Protein AF-A0A932S6J0-F1 (afdb_monomer)

pLDDT: mean 86.48, std 12.58, range [46.97, 97.88]

Solvent-accessible surface area (backbone atoms only — not comparable to full-atom values): 6216 Å² total; per-residue (Å²): 121,72,44,88,91,52,32,43,59,43,76,49,97,47,98,88,39,70,47,78,50,63,70,69,95,68,87,76,88,66,56,91,80,44,60,52,80,43,83,45,94,41,65,68,57,49,52,51,54,49,51,51,50,55,62,51,28,78,82,36,77,79,42,46,72,48,70,81,40,77,79,44,82,55,85,54,36,34,34,36,35,29,35,39,24,58,98,51,89,42,27,40,31,40,32,25,78,44,76,41,83,76,128

Structure (mmCIF, N/CA/C/O backbone):
data_AF-A0A932S6J0-F1
#
_entry.id   AF-A0A932S6J0-F1
#
loop_
_atom_site.group_PDB
_atom_site.id
_atom_site.type_symbol
_atom_site.label_atom_id
_atom_site.label_alt_id
_atom_site.label_comp_id
_atom_site.label_asym_id
_atom_site.label_entity_id
_atom_site.label_seq_id
_atom_site.pdbx_PDB_ins_code
_atom_site.Cartn_x
_atom_site.Cartn_y
_atom_site.Cartn_z
_atom_site.occupancy
_atom_site.B_iso_or_equiv
_atom_site.auth_seq_id
_atom_site.auth_comp_id
_atom_site.auth_asym_id
_atom_site.auth_atom_id
_atom_site.pdbx_PDB_model_num
ATOM 1 N N . MET A 1 1 ? -0.576 7.340 -20.185 1.00 46.97 1 MET A N 1
ATOM 2 C CA . MET A 1 1 ? 0.207 7.348 -21.436 1.00 46.97 1 MET A CA 1
ATOM 3 C C . MET A 1 1 ? 1.677 7.323 -21.042 1.00 46.97 1 MET A C 1
ATOM 5 O O . MET A 1 1 ? 2.126 8.247 -20.370 1.00 46.97 1 MET A O 1
ATOM 9 N N . THR A 1 2 ? 2.361 6.220 -21.324 1.00 54.72 2 THR A N 1
ATOM 10 C CA . THR A 1 2 ? 3.766 5.959 -20.971 1.00 54.72 2 THR A CA 1
ATOM 11 C C . THR A 1 2 ? 4.673 6.434 -22.101 1.00 54.72 2 THR A C 1
ATOM 13 O O . THR A 1 2 ? 4.340 6.217 -23.261 1.00 54.72 2 THR A O 1
ATOM 16 N N . ASN A 1 3 ? 5.791 7.085 -21.778 1.00 63.72 3 ASN A N 1
ATOM 17 C CA . ASN A 1 3 ? 6.858 7.356 -22.740 1.00 63.72 3 ASN A CA 1
ATOM 18 C C . ASN A 1 3 ? 8.062 6.497 -22.356 1.00 63.72 3 ASN A C 1
ATOM 20 O O . ASN A 1 3 ? 8.590 6.656 -21.248 1.00 63.72 3 ASN A O 1
ATOM 24 N N . ASP A 1 4 ? 8.427 5.571 -23.239 1.00 57.12 4 ASP A N 1
ATOM 25 C CA . ASP A 1 4 ? 9.474 4.584 -22.997 1.00 57.12 4 ASP A CA 1
ATOM 26 C C . ASP A 1 4 ? 10.795 5.275 -22.631 1.00 57.12 4 ASP A C 1
ATOM 28 O O . ASP A 1 4 ? 11.203 6.259 -23.252 1.00 57.12 4 ASP A O 1
ATOM 32 N N . GLY A 1 5 ? 11.398 4.833 -21.530 1.00 58.88 5 GLY A N 1
ATOM 33 C CA . GLY A 1 5 ? 12.622 5.418 -20.985 1.00 58.88 5 GLY A CA 1
ATOM 34 C C . GLY A 1 5 ? 12.545 6.879 -20.517 1.00 58.88 5 GLY A C 1
ATOM 35 O O . GLY A 1 5 ? 13.599 7.436 -20.219 1.00 58.88 5 GLY A O 1
ATOM 36 N N . LYS A 1 6 ? 11.363 7.521 -20.438 1.00 68.50 6 LYS A N 1
ATOM 37 C CA . LYS A 1 6 ? 11.233 8.946 -20.043 1.00 68.50 6 LYS A CA 1
ATOM 38 C C . LYS A 1 6 ? 10.204 9.224 -18.953 1.00 68.50 6 LYS A C 1
ATOM 40 O O . LYS A 1 6 ? 10.441 10.075 -18.099 1.00 68.50 6 LYS A O 1
ATOM 45 N N . ARG A 1 7 ? 9.032 8.582 -18.996 1.00 75.75 7 ARG A N 1
ATOM 46 C CA . ARG A 1 7 ? 7.954 8.865 -18.035 1.00 75.75 7 ARG A CA 1
ATOM 47 C C . ARG A 1 7 ? 6.935 7.739 -17.968 1.00 75.75 7 ARG A C 1
ATOM 49 O O . ARG A 1 7 ? 6.203 7.499 -18.930 1.00 75.75 7 ARG A O 1
ATOM 56 N N . LEU A 1 8 ? 6.808 7.145 -16.791 1.00 81.75 8 LEU A N 1
ATOM 57 C CA . LEU A 1 8 ? 5.715 6.255 -16.427 1.00 81.75 8 LEU A CA 1
ATOM 58 C C . LEU A 1 8 ? 4.713 7.033 -15.567 1.00 81.75 8 LEU A C 1
ATOM 60 O O . LEU A 1 8 ? 5.076 7.624 -14.554 1.00 81.75 8 LEU A O 1
ATOM 64 N N . VAL A 1 9 ? 3.452 7.067 -16.007 1.00 84.06 9 VAL A N 1
ATOM 65 C CA . VAL A 1 9 ? 2.348 7.698 -15.270 1.00 84.06 9 VAL A CA 1
ATOM 66 C C . VAL A 1 9 ? 1.436 6.596 -14.760 1.00 84.06 9 VAL A C 1
ATOM 68 O O . VAL A 1 9 ? 0.729 5.965 -15.549 1.00 84.06 9 VAL A O 1
ATOM 71 N N . LEU A 1 10 ? 1.458 6.372 -13.451 1.00 84.25 10 LEU A N 1
ATOM 72 C CA . LEU A 1 10 ? 0.612 5.394 -12.781 1.00 84.25 10 LEU A CA 1
ATOM 73 C C . LEU A 1 10 ? -0.587 6.114 -12.188 1.00 84.25 10 LEU A C 1
ATOM 75 O O . LEU A 1 10 ? -0.437 7.016 -11.367 1.00 84.25 10 LEU A O 1
ATOM 79 N N . ARG A 1 11 ? -1.789 5.714 -12.598 1.00 86.00 11 ARG A N 1
ATOM 80 C CA . ARG A 1 11 ? -3.006 6.146 -11.917 1.00 86.00 11 ARG A CA 1
ATOM 81 C C . ARG A 1 11 ? -3.151 5.334 -10.635 1.00 86.00 11 ARG A C 1
ATOM 83 O O . ARG A 1 11 ? -3.047 4.111 -10.668 1.00 86.00 11 ARG A O 1
ATOM 90 N N . LEU A 1 12 ? -3.395 6.027 -9.532 1.00 85.19 12 LEU A N 1
ATOM 91 C CA . LEU A 1 12 ? -3.597 5.412 -8.228 1.00 85.19 12 LEU A CA 1
ATOM 92 C C . LEU A 1 12 ? -5.091 5.128 -8.003 1.00 85.19 12 LEU A C 1
ATOM 94 O O . LEU A 1 12 ? -5.896 5.116 -8.941 1.00 85.19 12 LEU A O 1
ATOM 98 N N . TYR A 1 13 ? -5.467 4.877 -6.750 1.00 83.00 13 TYR A N 1
ATOM 99 C CA . TYR A 1 13 ? -6.820 4.481 -6.368 1.00 83.00 13 TYR A CA 1
ATOM 100 C C . TYR A 1 13 ? -7.900 5.465 -6.863 1.00 83.00 13 TYR A C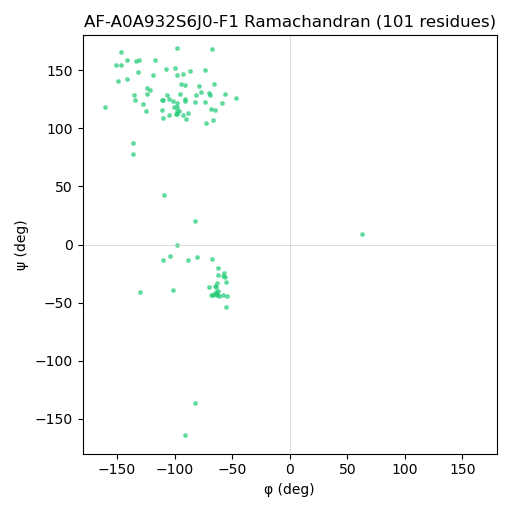 1
ATOM 102 O O . TYR A 1 13 ? -8.910 5.046 -7.438 1.00 83.00 13 TYR A O 1
ATOM 110 N N . ARG A 1 14 ? -7.676 6.781 -6.731 1.00 83.31 14 ARG A N 1
ATOM 111 C CA . ARG A 1 14 ? -8.641 7.814 -7.152 1.00 83.31 14 ARG A CA 1
ATOM 11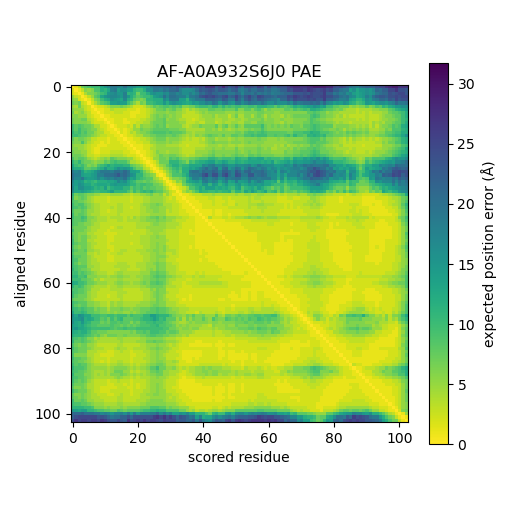2 C C . ARG A 1 14 ? -8.305 8.438 -8.503 1.00 83.31 14 ARG A C 1
ATOM 114 O O . ARG A 1 14 ? -7.149 8.555 -8.890 1.00 83.31 14 ARG A O 1
ATOM 121 N N . ARG A 1 15 ? -9.339 8.912 -9.215 1.00 79.94 15 ARG A N 1
ATOM 122 C CA . ARG A 1 15 ? -9.216 9.535 -10.553 1.00 79.94 15 ARG A CA 1
ATOM 123 C C . ARG A 1 15 ? -8.276 10.747 -10.599 1.00 79.94 15 ARG A C 1
ATOM 125 O O . ARG A 1 15 ? -7.766 11.030 -11.671 1.00 79.94 15 ARG A O 1
ATOM 132 N N . GLY A 1 16 ? -8.061 11.441 -9.481 1.00 82.50 16 GLY A N 1
ATOM 133 C CA . GLY A 1 16 ? -7.158 12.595 -9.386 1.00 82.50 16 GLY A CA 1
ATOM 134 C C . GLY A 1 16 ? -5.764 12.280 -8.838 1.00 82.50 16 GLY A C 1
ATOM 135 O O . GLY A 1 16 ? -4.955 13.189 -8.706 1.00 82.50 16 GLY A O 1
ATOM 136 N N . GLN A 1 17 ? -5.482 11.022 -8.489 1.00 85.38 17 GLN A N 1
ATOM 137 C CA . GLN A 1 17 ? -4.220 10.626 -7.870 1.00 85.38 17 GLN A CA 1
ATOM 138 C C . GLN A 1 17 ? -3.334 9.908 -8.888 1.00 85.38 17 GLN A C 1
ATOM 140 O O . GLN A 1 17 ? -3.740 8.912 -9.496 1.00 85.38 17 GLN A O 1
ATOM 145 N N . PHE A 1 18 ? -2.111 10.405 -9.054 1.00 86.69 18 PHE A N 1
ATOM 146 C CA . PHE A 1 18 ? -1.154 9.881 -10.019 1.00 86.69 18 PHE A CA 1
ATOM 147 C C . PHE A 1 18 ? 0.256 9.892 -9.437 1.00 86.69 18 PHE A C 1
ATOM 149 O O . PHE A 1 18 ? 0.636 10.847 -8.764 1.00 86.69 18 PHE A O 1
ATOM 156 N N . LEU A 1 19 ? 1.038 8.864 -9.758 1.00 85.62 19 LEU A N 1
ATOM 157 C CA . LEU A 1 19 ? 2.478 8.837 -9.535 1.00 85.62 19 LEU A CA 1
ATOM 158 C C . LEU A 1 19 ? 3.196 8.992 -10.876 1.00 85.62 19 LEU A C 1
ATOM 160 O O . LEU A 1 19 ? 2.925 8.255 -11.829 1.00 85.62 19 LEU A O 1
ATOM 164 N N . TYR A 1 20 ? 4.130 9.936 -10.929 1.00 85.00 20 TYR A N 1
ATOM 165 C CA . TYR A 1 20 ? 5.045 10.105 -12.048 1.00 85.00 20 TYR A CA 1
ATOM 166 C C . TYR A 1 20 ? 6.391 9.493 -11.686 1.00 85.00 20 TYR A C 1
ATOM 168 O O . TYR A 1 20 ? 7.054 9.953 -10.763 1.00 85.00 20 TYR A O 1
ATOM 176 N N . LEU A 1 21 ? 6.805 8.480 -12.441 1.00 79.44 21 LEU A N 1
ATOM 177 C CA . LEU A 1 21 ? 8.155 7.938 -12.381 1.00 79.44 21 LEU A CA 1
ATOM 178 C C . LEU A 1 21 ? 8.906 8.425 -13.615 1.00 79.44 21 LEU A C 1
ATOM 180 O O . LEU A 1 21 ? 8.565 8.079 -14.749 1.00 79.44 21 LEU A O 1
ATOM 184 N N . ILE A 1 22 ? 9.885 9.290 -13.380 1.00 80.19 22 ILE A N 1
ATOM 185 C CA . ILE A 1 22 ? 10.718 9.903 -14.412 1.00 80.19 22 ILE A CA 1
ATOM 186 C C . ILE A 1 22 ? 12.112 9.314 -14.253 1.00 80.19 22 ILE A C 1
ATOM 188 O O . ILE A 1 22 ? 12.687 9.355 -13.167 1.00 80.19 22 ILE A O 1
ATOM 192 N N . SER A 1 23 ? 12.637 8.737 -15.327 1.00 73.00 23 SER A N 1
ATOM 193 C CA . SER A 1 23 ? 14.007 8.237 -15.352 1.00 73.00 23 SER A CA 1
ATOM 194 C C . SER A 1 23 ? 14.985 9.409 -15.230 1.00 73.00 23 SER A C 1
ATOM 196 O O . SER A 1 23 ? 14.804 10.468 -15.832 1.00 73.00 23 SER A O 1
ATOM 198 N N . GLY A 1 24 ? 16.035 9.224 -14.435 1.00 71.69 24 GLY A N 1
ATOM 199 C CA . GLY A 1 24 ? 17.109 10.196 -14.259 1.00 71.69 24 GLY A CA 1
ATOM 200 C C . GLY A 1 24 ? 18.472 9.532 -14.416 1.00 71.69 24 GLY A C 1
ATOM 201 O O . GLY A 1 24 ? 18.603 8.322 -14.273 1.00 71.69 24 GLY A O 1
ATOM 202 N N . SER A 1 25 ? 19.498 10.331 -14.705 1.00 68.00 25 SER A N 1
ATOM 203 C CA . SER A 1 25 ? 20.889 9.867 -14.829 1.00 68.00 25 SER A CA 1
ATOM 204 C C . SER A 1 25 ? 21.602 9.687 -13.484 1.00 68.00 25 SER A C 1
ATOM 206 O O . SER A 1 25 ? 22.697 9.132 -13.437 1.00 68.00 25 SER A O 1
ATOM 208 N N . LYS A 1 26 ? 21.006 10.161 -12.383 1.00 67.19 26 LYS A N 1
ATOM 209 C CA . LYS A 1 26 ? 21.528 9.970 -11.028 1.00 67.19 26 LYS A CA 1
ATOM 210 C C . LYS A 1 26 ? 20.937 8.696 -10.434 1.00 67.19 26 LYS A C 1
ATOM 212 O O . LYS A 1 26 ? 19.720 8.580 -10.329 1.00 67.19 26 LYS A O 1
ATOM 217 N N . VAL A 1 27 ? 21.802 7.775 -10.013 1.00 54.50 27 VAL A N 1
ATOM 218 C CA . VAL A 1 27 ? 21.404 6.609 -9.215 1.00 54.50 27 VAL A CA 1
ATOM 219 C C . VAL A 1 27 ? 20.928 7.117 -7.855 1.00 54.50 27 VAL A C 1
ATOM 221 O O . VAL A 1 27 ? 21.730 7.588 -7.051 1.00 54.50 27 VAL A O 1
ATOM 224 N N . SER A 1 28 ? 19.622 7.073 -7.605 1.00 59.69 28 SER A N 1
ATOM 225 C CA . SER A 1 28 ? 19.067 7.245 -6.264 1.00 59.69 28 SER A CA 1
ATOM 226 C C . SER A 1 28 ? 19.006 5.875 -5.598 1.00 59.69 28 SER A C 1
ATOM 228 O O . SER A 1 28 ? 18.246 5.012 -6.039 1.00 59.69 28 SER A O 1
ATOM 230 N N . TRP A 1 29 ? 19.807 5.666 -4.557 1.00 58.25 29 TRP A N 1
ATOM 231 C CA . TRP A 1 29 ? 19.670 4.500 -3.691 1.00 58.25 29 TRP A CA 1
ATOM 232 C C . TRP A 1 29 ? 18.423 4.700 -2.834 1.00 58.25 29 TRP A C 1
ATOM 234 O O . TRP A 1 29 ? 18.424 5.536 -1.936 1.00 58.25 29 TRP A O 1
ATOM 244 N N . LEU A 1 30 ? 17.350 3.987 -3.165 1.00 67.88 30 LEU A N 1
ATOM 245 C CA . LEU A 1 30 ? 16.169 3.894 -2.316 1.00 67.88 30 LEU A CA 1
ATOM 246 C C . LEU A 1 30 ? 16.352 2.682 -1.410 1.00 67.88 30 LEU A C 1
ATOM 248 O O . LEU A 1 30 ? 16.623 1.579 -1.892 1.00 67.88 30 LEU A O 1
ATOM 252 N N . ASN A 1 31 ? 16.247 2.893 -0.106 1.00 71.12 31 ASN A N 1
ATOM 253 C CA . ASN A 1 31 ? 16.314 1.818 0.872 1.00 71.12 31 ASN A CA 1
ATOM 254 C C . ASN A 1 31 ? 14.916 1.235 1.060 1.00 71.12 31 ASN A C 1
ATOM 256 O O . ASN A 1 31 ? 13.921 1.939 0.958 1.00 71.12 31 ASN A O 1
ATOM 260 N N . THR A 1 32 ? 14.792 -0.051 1.375 1.00 65.88 32 THR A N 1
ATOM 261 C CA . THR A 1 32 ? 13.521 -0.546 1.924 1.00 65.88 32 THR A CA 1
ATOM 262 C C . THR A 1 32 ? 13.366 0.010 3.349 1.00 65.88 32 THR A C 1
ATOM 264 O O . THR A 1 32 ? 14.316 -0.133 4.120 1.00 65.88 32 THR A O 1
ATOM 267 N N . PRO A 1 33 ? 12.219 0.607 3.737 1.00 74.94 33 PRO A N 1
ATOM 268 C CA . PRO A 1 33 ? 10.928 0.622 3.047 1.00 74.94 33 PRO A CA 1
ATOM 269 C C . PRO A 1 33 ? 10.542 1.983 2.433 1.00 74.94 33 PRO A C 1
ATOM 271 O O . PRO A 1 33 ? 9.388 2.366 2.564 1.00 74.94 33 PRO A O 1
ATOM 274 N N . ASP A 1 34 ? 11.436 2.730 1.779 1.00 86.81 34 ASP A N 1
ATOM 275 C CA . ASP A 1 34 ? 11.101 4.003 1.115 1.00 86.81 34 ASP A CA 1
ATOM 276 C C . ASP A 1 34 ? 9.826 3.859 0.266 1.00 86.81 34 ASP A C 1
ATOM 278 O O . ASP A 1 34 ? 9.705 2.956 -0.575 1.00 86.81 34 ASP A O 1
ATOM 282 N N . HIS A 1 35 ? 8.850 4.734 0.519 1.00 92.12 35 HIS A N 1
ATOM 283 C CA . HIS A 1 35 ? 7.486 4.5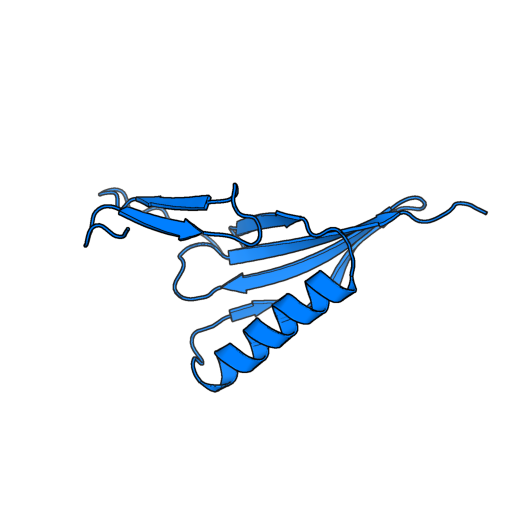88 0.020 1.00 92.12 35 HIS A CA 1
ATOM 284 C C . HIS A 1 35 ? 6.812 5.924 -0.294 1.00 92.12 35 HIS A C 1
ATOM 286 O O . HIS A 1 35 ? 7.253 6.994 0.120 1.00 92.12 35 HIS A O 1
ATOM 292 N N . PHE A 1 36 ? 5.697 5.836 -1.017 1.00 90.44 36 PHE A N 1
ATOM 293 C CA . PHE A 1 36 ? 4.664 6.868 -1.031 1.00 90.44 36 PHE A CA 1
ATOM 294 C C . PHE A 1 36 ? 3.352 6.274 -0.507 1.00 90.44 36 PHE A C 1
ATOM 296 O O . PHE A 1 36 ? 3.064 5.097 -0.741 1.00 90.44 36 PHE A O 1
ATOM 303 N N . GLY A 1 37 ? 2.563 7.093 0.187 1.00 91.75 37 GLY A N 1
ATOM 304 C CA . GLY A 1 37 ? 1.325 6.669 0.837 1.00 91.75 37 GLY A CA 1
ATOM 305 C C . GLY A 1 37 ? 0.063 6.969 0.037 1.00 91.75 37 GLY A C 1
ATOM 306 O O . GLY A 1 37 ? -0.051 7.991 -0.643 1.00 91.75 37 GLY A O 1
ATOM 307 N N . ILE A 1 38 ? -0.911 6.071 0.155 1.00 93.19 38 ILE A N 1
ATOM 308 C CA . ILE A 1 38 ? -2.293 6.249 -0.281 1.00 93.19 38 ILE A CA 1
ATOM 309 C C . ILE A 1 38 ? -3.191 5.987 0.922 1.00 93.19 38 ILE A C 1
ATOM 311 O O . ILE A 1 38 ? -3.291 4.861 1.406 1.00 93.19 38 ILE A O 1
ATOM 315 N N . GLU A 1 39 ? -3.892 7.022 1.363 1.00 93.56 39 GLU A N 1
ATOM 316 C CA . GLU A 1 39 ? -4.943 6.872 2.360 1.00 93.56 39 GLU A CA 1
ATOM 317 C C . GLU A 1 39 ? -6.237 6.343 1.722 1.00 93.56 39 GLU A C 1
ATOM 319 O O . GLU A 1 39 ? -6.660 6.787 0.644 1.00 93.56 39 GLU A O 1
ATOM 324 N N . VAL A 1 40 ? -6.871 5.392 2.404 1.00 94.00 40 VAL A N 1
ATOM 325 C CA . VAL A 1 40 ? -8.206 4.874 2.097 1.00 94.00 40 VAL A CA 1
ATOM 326 C C . VAL A 1 40 ? -9.160 5.166 3.255 1.00 94.00 40 VAL A C 1
ATOM 328 O O . VAL A 1 40 ? -8.740 5.390 4.383 1.00 94.00 40 VAL A O 1
ATOM 331 N N . TYR A 1 41 ? -10.461 5.166 2.967 1.00 92.75 41 TYR A N 1
ATOM 332 C CA . TYR A 1 41 ? -11.495 5.663 3.886 1.00 92.75 41 TYR A CA 1
ATOM 333 C C . TYR A 1 41 ? -12.021 4.610 4.856 1.00 92.75 41 TYR A C 1
ATOM 335 O O . TYR A 1 41 ? -12.718 4.949 5.806 1.00 92.75 41 TYR A O 1
ATOM 343 N N . ASP A 1 42 ? -11.724 3.339 4.601 1.00 94.50 42 ASP A N 1
ATOM 344 C CA . ASP A 1 42 ? -12.193 2.237 5.421 1.00 94.50 42 ASP A CA 1
ATOM 345 C C . ASP A 1 42 ? -11.209 1.061 5.393 1.00 94.50 42 ASP A C 1
ATOM 347 O O . ASP A 1 42 ? -10.441 0.854 4.442 1.00 94.50 42 ASP A O 1
ATOM 351 N N . LYS A 1 43 ? -11.257 0.266 6.465 1.00 95.00 43 LYS A N 1
ATOM 352 C CA . LYS A 1 43 ? -10.410 -0.915 6.643 1.00 95.00 43 LYS A CA 1
ATOM 353 C C . LYS A 1 43 ? -10.670 -1.991 5.586 1.00 95.00 43 LYS A C 1
ATOM 355 O O . LYS A 1 43 ? -9.735 -2.662 5.155 1.00 95.00 43 LYS A O 1
ATOM 360 N N . ALA 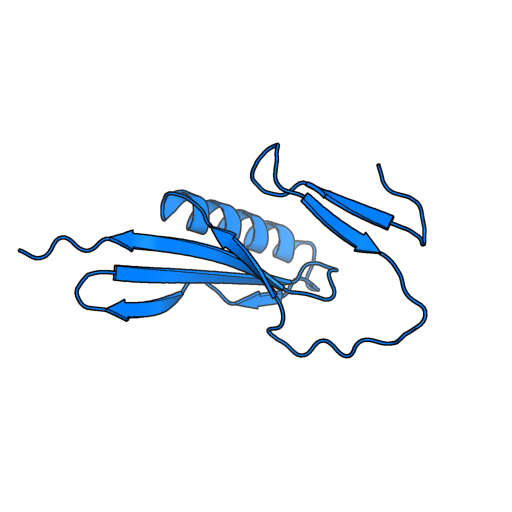A 1 44 ? -11.913 -2.127 5.125 1.00 96.38 44 ALA A N 1
ATOM 361 C CA . ALA A 1 44 ? -12.284 -3.114 4.114 1.00 96.38 44 ALA A CA 1
ATOM 362 C C . ALA A 1 44 ? -11.609 -2.836 2.759 1.00 96.38 44 ALA A C 1
ATOM 364 O O . ALA A 1 44 ? -11.202 -3.765 2.060 1.00 96.38 44 ALA A O 1
ATOM 365 N N . THR A 1 45 ? -11.439 -1.566 2.397 1.00 95.62 45 THR A N 1
ATOM 366 C CA . THR A 1 45 ? -10.741 -1.123 1.191 1.00 95.62 45 THR A CA 1
ATOM 367 C C . THR A 1 45 ? -9.255 -1.429 1.300 1.00 95.62 45 THR A C 1
ATOM 369 O O . THR A 1 45 ? -8.693 -1.970 0.345 1.00 95.62 45 THR A O 1
ATOM 372 N N . LEU A 1 46 ? -8.635 -1.164 2.459 1.00 96.56 46 LEU A N 1
ATOM 373 C CA . LEU A 1 46 ? -7.250 -1.563 2.732 1.00 96.56 46 LEU A CA 1
ATOM 374 C C . LEU A 1 46 ? -7.087 -3.076 2.525 1.00 96.56 46 LEU A C 1
ATOM 376 O O . LEU A 1 46 ? -6.288 -3.508 1.693 1.00 96.56 46 LEU A O 1
ATOM 380 N N . ASP A 1 47 ? -7.919 -3.877 3.187 1.00 96.75 47 ASP A N 1
ATOM 381 C CA . ASP A 1 47 ? -7.855 -5.339 3.108 1.00 96.75 47 ASP A CA 1
ATOM 382 C C . ASP A 1 47 ? -8.117 -5.859 1.687 1.00 96.75 47 ASP A C 1
ATOM 384 O O . ASP A 1 47 ? -7.418 -6.753 1.206 1.00 96.75 47 ASP A O 1
ATOM 388 N N . SER A 1 48 ? -9.066 -5.259 0.963 1.00 96.56 48 SER A N 1
ATOM 389 C CA . SER A 1 48 ? -9.359 -5.598 -0.434 1.00 96.56 48 SER A CA 1
ATOM 390 C C . SER A 1 48 ? -8.175 -5.307 -1.358 1.00 96.56 48 SER A C 1
ATOM 392 O O . SER A 1 48 ? -7.851 -6.117 -2.234 1.00 96.56 48 SER A O 1
ATOM 394 N N . MET A 1 49 ? -7.508 -4.162 -1.184 1.00 95.56 49 MET A N 1
ATOM 395 C CA . MET A 1 49 ? -6.336 -3.793 -1.981 1.00 95.56 49 MET A CA 1
ATOM 396 C C . MET A 1 49 ? -5.163 -4.741 -1.721 1.00 95.56 49 MET A C 1
ATOM 398 O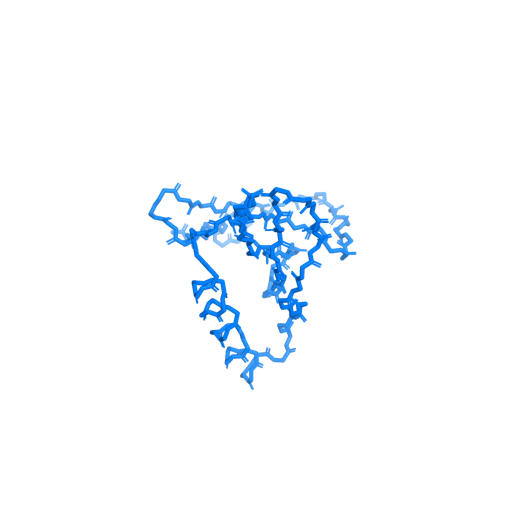 O . MET A 1 49 ? -4.540 -5.210 -2.676 1.00 95.56 49 MET A O 1
ATOM 402 N N . ILE A 1 50 ? -4.912 -5.097 -0.459 1.00 97.19 50 ILE A N 1
ATOM 403 C CA . ILE A 1 50 ? -3.847 -6.043 -0.107 1.00 97.19 50 ILE A CA 1
ATOM 404 C C . ILE A 1 50 ? -4.189 -7.468 -0.550 1.00 97.19 50 ILE A C 1
ATOM 406 O O . ILE A 1 50 ? -3.320 -8.173 -1.062 1.00 97.19 50 ILE A O 1
ATOM 410 N N . GLY A 1 51 ? -5.455 -7.885 -0.473 1.00 97.69 51 GLY A N 1
ATOM 411 C CA . GLY A 1 51 ? -5.914 -9.161 -1.027 1.00 97.69 51 GLY A CA 1
ATOM 412 C C . GLY A 1 51 ? -5.644 -9.277 -2.531 1.00 97.69 51 GLY A C 1
ATOM 413 O O . GLY A 1 51 ? -5.122 -10.292 -2.996 1.00 97.69 51 GLY A O 1
ATOM 414 N N . LYS A 1 52 ? -5.904 -8.206 -3.295 1.00 96.12 52 LYS A N 1
ATOM 415 C CA . LYS A 1 52 ? -5.569 -8.138 -4.729 1.00 96.12 52 LYS A CA 1
ATOM 416 C C . LYS A 1 52 ? -4.060 -8.206 -4.972 1.00 96.12 52 LYS A C 1
ATOM 418 O O . LYS A 1 52 ? -3.637 -8.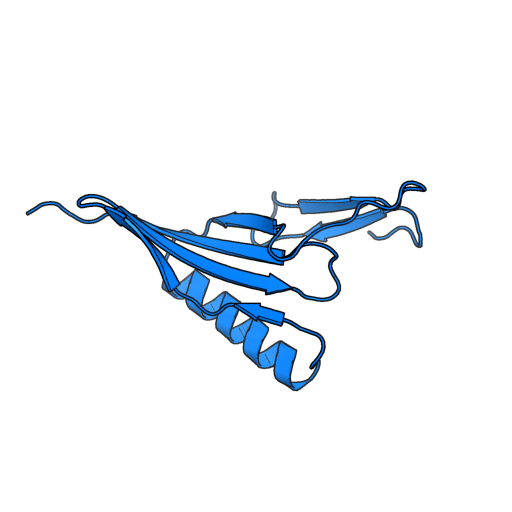915 -5.883 1.00 96.12 52 LYS A O 1
ATOM 423 N N . ALA A 1 53 ? -3.254 -7.526 -4.155 1.00 96.62 53 ALA A N 1
ATOM 424 C CA . ALA A 1 53 ? -1.794 -7.588 -4.249 1.00 96.62 53 ALA A CA 1
ATOM 425 C C . ALA A 1 53 ? -1.260 -9.006 -3.978 1.00 96.62 53 ALA A C 1
ATOM 427 O O . ALA A 1 53 ? -0.437 -9.512 -4.740 1.00 96.62 53 ALA A O 1
ATOM 428 N N . LYS A 1 54 ? -1.785 -9.694 -2.955 1.00 97.88 54 LYS A N 1
ATOM 429 C CA . LYS A 1 54 ? -1.445 -11.093 -2.645 1.00 97.88 54 LYS A CA 1
ATOM 430 C C . LYS A 1 54 ? -1.818 -12.041 -3.786 1.00 97.88 54 LYS A C 1
ATOM 432 O O . LYS A 1 54 ? -1.004 -12.876 -4.170 1.00 97.88 54 LYS A O 1
ATOM 437 N N . ALA A 1 55 ? -3.007 -11.889 -4.371 1.00 97.88 55 ALA A N 1
ATOM 438 C CA . ALA A 1 55 ? -3.422 -12.676 -5.535 1.00 97.88 55 ALA A CA 1
ATOM 439 C C . ALA A 1 55 ? -2.540 -12.405 -6.768 1.00 97.88 55 ALA A C 1
ATOM 441 O O . ALA A 1 55 ? -2.232 -13.315 -7.535 1.00 97.88 55 ALA A O 1
ATOM 442 N N . PHE A 1 56 ? -2.095 -11.161 -6.958 1.00 96.25 56 PHE A N 1
ATOM 443 C CA . PHE A 1 56 ? -1.160 -10.808 -8.022 1.00 96.25 56 PHE A CA 1
ATOM 444 C C . PHE A 1 56 ? 0.222 -11.446 -7.800 1.00 96.25 56 PHE A C 1
ATOM 446 O O . PHE A 1 56 ? 0.754 -12.060 -8.725 1.00 96.25 56 PHE A O 1
ATOM 453 N N . LYS A 1 57 ? 0.743 -11.413 -6.564 1.00 96.81 57 LYS A N 1
ATOM 454 C CA . LYS A 1 57 ? 2.018 -12.039 -6.170 1.00 96.81 57 LYS A CA 1
ATOM 455 C C . LYS A 1 57 ? 2.093 -13.534 -6.498 1.00 96.81 57 LYS A C 1
ATOM 457 O O . LYS A 1 57 ? 3.161 -14.019 -6.846 1.00 96.81 57 LYS A O 1
ATOM 462 N N . GLN A 1 58 ? 0.975 -14.265 -6.460 1.00 97.12 58 GLN A N 1
ATOM 463 C CA . GLN A 1 58 ? 0.951 -15.694 -6.821 1.00 97.12 58 GLN A CA 1
ATOM 464 C C . GLN A 1 58 ? 1.477 -15.970 -8.239 1.00 97.12 58 GLN A C 1
ATOM 466 O O . GLN A 1 58 ? 2.003 -17.048 -8.497 1.00 97.12 58 GLN A O 1
ATOM 471 N N . ARG A 1 59 ? 1.343 -15.003 -9.155 1.00 97.00 59 ARG A N 1
ATOM 472 C CA . ARG A 1 59 ? 1.852 -15.083 -10.534 1.00 97.00 59 ARG A CA 1
ATOM 473 C C . ARG A 1 59 ? 3.122 -14.252 -10.756 1.00 97.00 59 ARG A C 1
ATOM 475 O O . ARG A 1 59 ? 3.734 -14.371 -11.809 1.00 97.00 59 ARG A O 1
ATOM 482 N N . HIS A 1 60 ? 3.487 -13.428 -9.776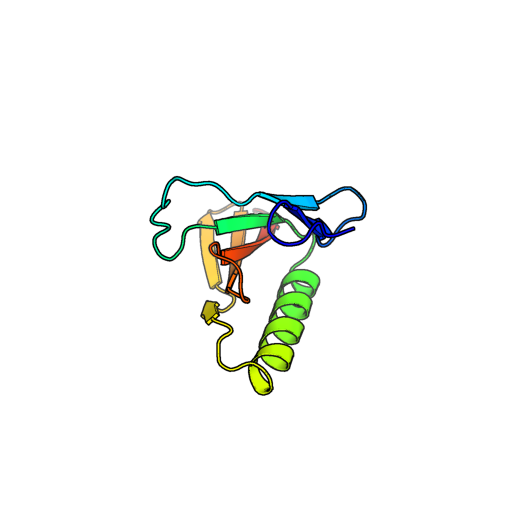 1.00 96.38 60 HIS A N 1
ATOM 483 C CA . HIS A 1 60 ? 4.567 -12.443 -9.818 1.00 96.38 60 HIS A CA 1
ATOM 484 C C . HIS A 1 60 ? 5.364 -12.507 -8.505 1.00 96.38 60 HIS A C 1
ATOM 486 O O . HIS A 1 60 ? 5.122 -11.703 -7.595 1.00 96.38 60 HIS A O 1
ATOM 492 N N . PRO A 1 61 ? 6.256 -13.504 -8.347 1.00 95.06 61 PRO A N 1
ATOM 493 C CA . PRO A 1 61 ? 6.978 -13.739 -7.096 1.00 95.06 61 PRO A CA 1
ATOM 494 C C . PRO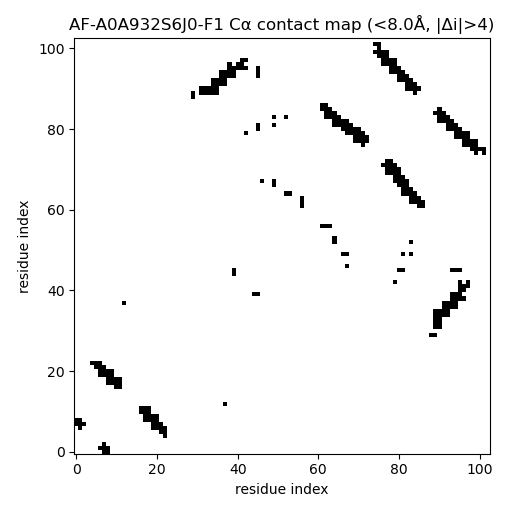 A 1 61 ? 7.891 -12.576 -6.680 1.00 95.06 61 PRO A C 1
ATOM 496 O O . PRO A 1 61 ? 8.215 -12.459 -5.500 1.00 95.06 61 PRO A O 1
ATOM 499 N N . GLU A 1 62 ? 8.263 -11.704 -7.618 1.00 92.81 62 GLU A N 1
ATOM 500 C CA . GLU A 1 62 ? 9.041 -10.486 -7.392 1.00 92.81 62 GLU A CA 1
ATOM 501 C C . GLU A 1 62 ? 8.302 -9.411 -6.582 1.00 92.81 62 GLU A C 1
ATOM 503 O O . GLU A 1 62 ? 8.918 -8.460 -6.112 1.00 92.81 62 GLU A O 1
ATOM 508 N N . VAL A 1 63 ? 6.987 -9.554 -6.390 1.00 94.81 63 VAL A N 1
ATOM 509 C CA . VAL A 1 63 ? 6.206 -8.626 -5.569 1.00 94.81 63 VAL A CA 1
ATOM 510 C C . VAL A 1 63 ? 6.508 -8.839 -4.087 1.00 94.81 63 VAL A C 1
ATOM 512 O O . VAL A 1 63 ? 6.278 -9.916 -3.525 1.00 94.81 63 VAL A O 1
ATOM 515 N N . GLU A 1 64 ? 6.954 -7.786 -3.412 1.00 95.25 64 GLU A N 1
ATOM 516 C CA . GLU A 1 64 ? 7.163 -7.773 -1.963 1.00 95.25 64 GLU A CA 1
ATOM 517 C C . GLU A 1 64 ? 5.921 -7.209 -1.267 1.00 95.25 64 GLU A C 1
ATOM 519 O O . GLU A 1 64 ? 5.326 -6.234 -1.726 1.00 95.25 64 GLU A O 1
ATOM 524 N N . ILE A 1 65 ? 5.512 -7.827 -0.157 1.00 96.25 65 ILE A N 1
ATOM 525 C CA . ILE A 1 65 ? 4.358 -7.380 0.631 1.00 96.25 65 ILE A CA 1
ATOM 526 C C . ILE A 1 65 ? 4.753 -7.394 2.103 1.00 96.25 65 ILE A C 1
ATOM 528 O O . ILE A 1 65 ? 5.146 -8.440 2.620 1.00 96.25 65 ILE A O 1
ATOM 532 N N . ILE A 1 66 ? 4.608 -6.248 2.763 1.00 95.75 66 ILE A N 1
ATOM 533 C CA . ILE A 1 66 ? 4.546 -6.137 4.220 1.00 95.75 66 ILE A CA 1
ATOM 534 C C . ILE A 1 66 ? 3.059 -6.066 4.557 1.00 95.75 66 ILE A C 1
ATOM 536 O O . ILE A 1 66 ? 2.364 -5.150 4.112 1.00 95.75 66 ILE A O 1
ATOM 540 N N . ASP A 1 67 ? 2.567 -7.087 5.252 1.00 96.62 67 ASP A N 1
ATOM 541 C CA . ASP A 1 67 ? 1.135 -7.278 5.482 1.00 96.62 67 ASP A CA 1
ATOM 542 C C . ASP A 1 67 ? 0.530 -6.198 6.390 1.00 96.62 67 ASP A C 1
ATOM 544 O O . ASP A 1 67 ? 1.249 -5.430 7.033 1.00 96.62 67 ASP A O 1
ATOM 548 N N . VAL A 1 68 ? -0.803 -6.163 6.437 1.00 95.75 68 VAL A N 1
ATOM 549 C CA . VAL A 1 68 ? -1.555 -5.194 7.235 1.00 95.75 68 VAL A CA 1
ATOM 550 C C . VAL A 1 68 ? -1.180 -5.314 8.708 1.00 95.75 68 VAL A C 1
ATOM 552 O O . VAL A 1 68 ? -1.380 -6.359 9.329 1.00 95.75 68 VAL A O 1
ATOM 555 N N . LYS A 1 69 ? -0.695 -4.212 9.276 1.00 94.94 69 LYS A N 1
ATOM 556 C CA . LYS A 1 69 ? -0.405 -4.063 10.702 1.00 94.94 69 LYS A CA 1
ATOM 557 C C . LYS A 1 69 ? -0.957 -2.740 11.222 1.00 94.94 69 LYS A C 1
ATOM 559 O O . LYS A 1 69 ? -1.188 -1.807 10.457 1.00 94.94 69 LYS A O 1
ATOM 564 N N . ALA A 1 70 ? -1.172 -2.671 12.530 1.00 94.31 70 ALA A N 1
ATOM 565 C CA . ALA A 1 70 ? -1.343 -1.395 13.209 1.00 94.31 70 ALA A CA 1
ATOM 566 C C . ALA A 1 70 ? 0.051 -0.819 13.498 1.00 94.31 70 ALA A C 1
ATOM 568 O O . ALA A 1 70 ? 0.863 -1.496 14.129 1.00 94.31 70 ALA A O 1
ATOM 569 N N . ASP A 1 71 ? 0.336 0.387 13.012 1.00 88.31 71 ASP A N 1
ATOM 570 C CA . ASP A 1 71 ? 1.647 1.036 13.171 1.00 88.31 71 ASP A CA 1
ATOM 571 C C . ASP A 1 71 ? 1.641 2.092 14.276 1.00 88.31 71 ASP A C 1
ATOM 573 O O . ASP A 1 71 ? 2.575 2.197 15.065 1.00 88.31 71 ASP A O 1
ATOM 577 N N . THR A 1 72 ? 0.547 2.847 14.374 1.00 89.12 72 THR A N 1
ATOM 578 C CA . THR A 1 72 ? 0.302 3.798 15.459 1.00 89.12 72 THR A CA 1
ATOM 579 C C . THR A 1 72 ? -0.990 3.426 16.162 1.00 89.12 72 THR A C 1
ATOM 581 O O . THR A 1 72 ? -2.007 3.188 15.515 1.00 89.12 72 THR A O 1
ATOM 584 N N . ASP A 1 73 ? -0.957 3.388 17.489 1.00 89.75 73 ASP A N 1
ATOM 585 C CA . ASP A 1 73 ? -2.089 3.014 18.329 1.00 89.75 73 ASP A CA 1
ATOM 586 C C . ASP A 1 73 ? -2.173 3.996 19.511 1.00 89.75 73 ASP A C 1
ATOM 588 O O . ASP A 1 73 ? -1.558 3.800 20.557 1.00 89.75 73 ASP A O 1
ATOM 592 N N . THR A 1 74 ? -2.874 5.115 19.310 1.00 89.88 74 THR A N 1
ATOM 593 C CA . THR A 1 74 ? -3.135 6.122 20.351 1.00 89.88 74 THR A CA 1
ATOM 594 C C . THR A 1 74 ? -4.530 5.910 20.958 1.00 89.88 74 THR A C 1
ATOM 596 O O . THR A 1 74 ? -5.341 5.162 20.401 1.00 89.88 74 THR A O 1
ATOM 599 N N . PRO A 1 75 ? -4.878 6.576 22.075 1.00 92.12 75 PRO A N 1
ATOM 600 C CA . PRO A 1 75 ? -6.226 6.493 22.643 1.00 92.12 75 PRO A CA 1
ATOM 601 C C . PRO A 1 75 ? -7.352 6.926 21.693 1.00 92.12 75 PRO A C 1
ATOM 603 O O . PRO A 1 75 ? -8.470 6.445 21.829 1.00 92.12 75 PRO A O 1
ATOM 606 N N . THR A 1 76 ? -7.067 7.807 20.732 1.00 92.12 76 THR A N 1
ATOM 607 C CA . THR A 1 76 ? -8.072 8.410 19.840 1.00 92.12 76 THR A CA 1
ATOM 608 C C . THR A 1 76 ? -7.978 7.924 18.396 1.00 92.12 76 THR A C 1
ATOM 610 O O . THR A 1 76 ? -8.894 8.153 17.611 1.00 92.12 76 THR A O 1
ATOM 613 N N . LEU A 1 77 ? -6.883 7.256 18.026 1.00 94.31 77 LEU A N 1
ATOM 614 C CA . LEU A 1 77 ? -6.574 6.927 16.640 1.00 94.31 77 LEU A CA 1
ATOM 615 C C . LEU A 1 77 ? -5.795 5.616 16.555 1.00 94.31 77 LEU A C 1
ATOM 617 O O . LEU A 1 77 ? -4.874 5.373 17.336 1.00 94.31 77 LEU A O 1
ATOM 621 N N . ARG A 1 78 ? -6.102 4.787 15.563 1.00 96.00 78 ARG A N 1
ATOM 622 C CA . ARG A 1 78 ? -5.218 3.706 15.124 1.00 96.00 78 ARG A CA 1
ATOM 623 C C . ARG A 1 78 ? -4.917 3.847 13.639 1.00 96.00 78 ARG A C 1
ATOM 625 O O . ARG A 1 78 ? -5.825 3.991 12.831 1.00 96.00 78 ARG A O 1
ATOM 632 N N . LEU A 1 79 ? -3.639 3.791 13.284 1.00 96.38 79 LEU A N 1
ATOM 633 C CA . LEU A 1 79 ? -3.181 3.754 11.900 1.00 96.38 79 LEU A CA 1
ATOM 634 C C . LEU A 1 79 ? -2.942 2.306 11.494 1.00 96.38 79 LEU A C 1
ATOM 636 O O . LEU A 1 79 ? -2.045 1.650 12.025 1.00 96.38 79 LEU A O 1
ATOM 640 N N . TRP A 1 80 ? -3.730 1.830 10.541 1.00 97.62 80 TRP A N 1
ATOM 641 C CA . TRP A 1 80 ? -3.512 0.563 9.860 1.00 97.62 80 TRP A CA 1
ATOM 642 C C . TRP A 1 80 ? -2.765 0.817 8.564 1.00 97.62 80 TRP A C 1
ATOM 644 O O . TRP A 1 80 ? -3.213 1.637 7.768 1.00 97.62 80 TRP A O 1
ATOM 654 N N . ASN A 1 81 ? -1.680 0.095 8.312 1.00 97.19 81 ASN A N 1
ATOM 655 C CA . ASN A 1 81 ? -0.955 0.204 7.056 1.00 97.19 81 ASN A CA 1
ATOM 656 C C . ASN A 1 81 ? -0.436 -1.141 6.553 1.00 97.19 81 ASN A C 1
ATOM 658 O O . ASN A 1 81 ? -0.299 -2.114 7.292 1.00 97.19 81 ASN A O 1
ATOM 662 N N . ALA A 1 82 ? -0.179 -1.182 5.254 1.00 97.25 82 ALA A N 1
ATOM 663 C CA . ALA A 1 82 ? 0.488 -2.271 4.564 1.00 97.25 82 ALA A CA 1
ATOM 664 C C . ALA A 1 82 ? 1.319 -1.694 3.422 1.00 97.25 82 ALA A C 1
ATOM 666 O O . ALA A 1 82 ? 0.982 -0.645 2.872 1.00 97.25 82 ALA A O 1
ATOM 667 N N . TYR A 1 83 ? 2.365 -2.412 3.025 1.00 96.31 83 TYR A N 1
ATOM 668 C CA . TYR A 1 83 ? 3.278 -1.965 1.980 1.00 96.31 83 TYR A CA 1
ATOM 669 C C . TYR A 1 83 ? 3.357 -2.997 0.869 1.00 96.31 83 TYR A C 1
ATOM 671 O O . TYR A 1 83 ? 3.502 -4.191 1.127 1.00 96.31 83 TYR A O 1
ATOM 679 N N . VAL A 1 84 ? 3.295 -2.537 -0.377 1.00 95.31 84 VAL A N 1
ATOM 680 C CA . VAL A 1 84 ? 3.443 -3.396 -1.554 1.00 95.31 84 VAL A CA 1
ATOM 681 C C . VAL A 1 84 ? 4.515 -2.822 -2.468 1.00 95.31 84 VAL A C 1
ATOM 683 O O . VAL A 1 84 ? 4.378 -1.702 -2.962 1.00 95.31 84 VAL A O 1
ATOM 686 N N . ARG A 1 85 ? 5.568 -3.595 -2.740 1.00 93.06 85 ARG A N 1
ATOM 687 C CA . ARG A 1 85 ? 6.507 -3.312 -3.829 1.00 93.06 85 ARG A CA 1
ATOM 688 C C . ARG A 1 85 ? 6.130 -4.175 -5.021 1.00 93.06 85 ARG A C 1
ATOM 690 O O . ARG A 1 85 ? 6.241 -5.394 -4.966 1.00 93.06 85 ARG A O 1
ATOM 697 N N . TYR A 1 86 ? 5.668 -3.537 -6.091 1.00 90.25 86 TYR A N 1
ATOM 698 C CA . TYR A 1 86 ? 5.575 -4.183 -7.402 1.00 90.25 86 TYR A CA 1
ATOM 699 C C . TYR A 1 86 ? 6.955 -4.123 -8.082 1.00 90.25 86 TYR A C 1
ATOM 701 O O . TYR A 1 86 ? 7.976 -4.283 -7.430 1.00 90.25 86 TYR A O 1
ATOM 709 N N . LEU A 1 87 ? 7.021 -3.788 -9.370 1.00 84.25 87 LEU A N 1
ATOM 710 C CA . LEU A 1 87 ? 8.278 -3.493 -10.073 1.00 84.25 87 LEU A CA 1
ATOM 711 C C . LEU A 1 87 ? 8.768 -2.049 -9.851 1.00 84.25 87 LEU A C 1
ATOM 713 O O . LEU A 1 87 ? 9.502 -1.501 -10.671 1.00 84.25 87 LEU A O 1
ATOM 717 N N . LEU A 1 88 ? 8.290 -1.388 -8.795 1.00 82.00 88 LEU A N 1
ATOM 718 C CA . LEU A 1 88 ? 8.603 0.013 -8.528 1.00 82.00 88 LEU A CA 1
ATOM 719 C C . LEU A 1 88 ? 9.828 0.119 -7.611 1.00 82.00 88 LEU A C 1
ATOM 721 O O . LEU A 1 88 ? 9.970 -0.702 -6.706 1.00 82.00 88 LEU A O 1
ATOM 725 N N . PRO A 1 89 ? 10.662 1.164 -7.769 1.00 81.38 89 PRO A N 1
ATOM 726 C CA . PRO A 1 89 ? 11.759 1.431 -6.835 1.00 81.38 89 PRO A CA 1
ATOM 727 C C . PRO A 1 89 ? 11.290 1.723 -5.398 1.00 81.38 89 PRO A C 1
ATOM 729 O O . PRO A 1 89 ? 12.027 1.492 -4.447 1.00 81.38 89 PRO A O 1
ATOM 732 N N . LEU A 1 90 ? 10.061 2.228 -5.247 1.00 87.44 90 LEU A N 1
ATOM 733 C CA . LEU A 1 90 ? 9.425 2.553 -3.969 1.00 87.44 90 LEU A CA 1
ATOM 734 C C . LEU A 1 90 ? 8.330 1.544 -3.631 1.00 87.44 90 LEU A C 1
ATOM 736 O O . LEU A 1 90 ? 7.657 1.014 -4.520 1.00 87.44 90 LEU A O 1
ATOM 740 N N . MET A 1 91 ? 8.098 1.340 -2.338 1.00 92.62 91 MET A N 1
ATOM 741 C CA . MET A 1 91 ? 6.883 0.687 -1.864 1.00 92.62 91 MET A CA 1
ATOM 742 C C . MET A 1 91 ? 5.671 1.619 -1.986 1.00 92.62 91 MET A C 1
ATOM 744 O O . MET A 1 91 ? 5.778 2.843 -1.912 1.00 92.62 91 MET A O 1
ATOM 748 N N . VAL A 1 92 ? 4.500 1.023 -2.179 1.00 93.31 92 VAL A N 1
ATOM 749 C CA . VAL A 1 92 ? 3.212 1.703 -2.044 1.00 93.31 92 VAL A CA 1
ATOM 750 C C . VAL A 1 92 ? 2.683 1.385 -0.659 1.00 93.31 92 VAL A C 1
ATOM 752 O O . VAL A 1 92 ? 2.342 0.232 -0.395 1.00 93.31 92 VAL A O 1
ATOM 755 N N . GLU A 1 93 ? 2.620 2.383 0.212 1.00 95.88 93 GLU A N 1
ATOM 756 C CA . GLU A 1 93 ? 1.898 2.263 1.471 1.00 95.88 93 GLU A CA 1
ATOM 757 C C . GLU A 1 93 ? 0.408 2.490 1.210 1.00 95.88 93 GLU A C 1
ATOM 759 O O . GLU A 1 93 ? 0.013 3.478 0.587 1.00 95.88 93 GLU A O 1
ATOM 764 N N . VAL A 1 94 ? -0.429 1.570 1.676 1.00 96.25 94 VAL A N 1
ATOM 765 C CA . VAL A 1 94 ? -1.877 1.770 1.752 1.00 96.25 94 VAL A CA 1
ATOM 766 C C . VAL A 1 94 ? -2.223 1.875 3.223 1.00 96.25 94 VAL A C 1
ATOM 768 O O . VAL A 1 94 ? -1.898 0.965 3.986 1.00 96.25 94 VAL A O 1
ATOM 771 N N . GLN A 1 95 ? -2.866 2.972 3.611 1.00 96.62 95 GLN A N 1
ATOM 772 C CA . GLN A 1 95 ? -3.111 3.284 5.013 1.00 96.62 95 GLN A CA 1
ATOM 773 C C . GLN A 1 95 ? -4.560 3.681 5.293 1.00 96.62 95 GLN A C 1
ATOM 775 O O . GLN A 1 95 ? -5.228 4.273 4.445 1.00 96.62 95 GLN A O 1
ATOM 780 N N . TYR A 1 96 ? -5.038 3.357 6.489 1.00 96.56 96 TYR A N 1
ATOM 781 C CA . TYR A 1 96 ? -6.364 3.695 6.991 1.00 96.56 96 TYR A CA 1
ATOM 782 C C . TYR A 1 96 ? -6.264 4.199 8.432 1.00 96.56 96 TYR A C 1
ATOM 784 O O . TYR A 1 96 ? -5.681 3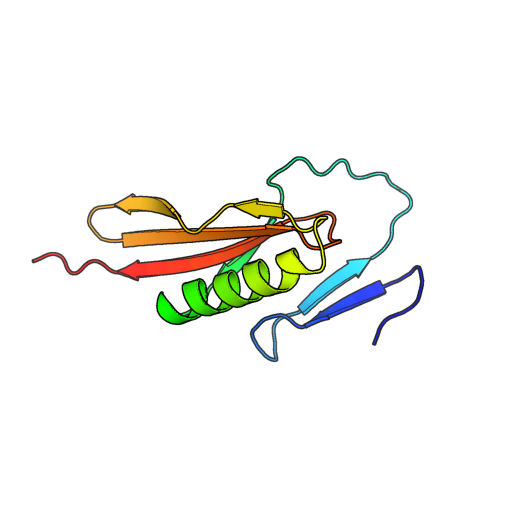.531 9.291 1.00 96.56 96 TYR A O 1
ATOM 792 N N . TYR A 1 97 ? -6.867 5.356 8.689 1.00 96.06 97 TYR A N 1
ATOM 793 C CA . TYR A 1 97 ? -7.012 5.929 10.020 1.00 96.06 97 TYR A CA 1
ATOM 794 C C . TYR A 1 97 ? -8.347 5.498 10.637 1.00 96.06 97 TYR A C 1
ATOM 796 O O . TYR A 1 97 ? -9.420 5.901 10.195 1.00 96.06 97 TYR A O 1
ATOM 804 N N . GLU A 1 98 ? -8.272 4.670 11.672 1.00 95.38 98 GLU A N 1
ATOM 805 C CA . GLU A 1 98 ? -9.400 4.274 12.508 1.00 95.38 98 GLU A CA 1
ATOM 806 C C . GLU A 1 98 ? -9.531 5.264 13.669 1.00 95.38 98 GLU A C 1
ATOM 808 O O . GLU A 1 98 ? -8.706 5.270 14.587 1.00 95.38 98 GLU A O 1
ATOM 813 N N . GLU A 1 99 ? -10.562 6.108 13.641 1.00 93.62 99 GLU A N 1
ATOM 814 C CA . GLU A 1 99 ? -10.931 6.920 14.801 1.00 93.62 99 GLU A CA 1
ATOM 815 C C . GLU A 1 99 ? -11.486 6.017 15.904 1.00 93.62 99 GLU A C 1
ATOM 817 O O . GLU A 1 99 ? -12.400 5.219 15.684 1.00 93.62 99 GLU A O 1
ATOM 822 N N . LYS A 1 100 ? -10.945 6.152 17.113 1.00 90.69 100 LYS A N 1
ATOM 823 C CA . LYS A 1 100 ? -11.454 5.442 18.283 1.00 90.69 100 LYS A CA 1
ATOM 824 C C . LYS A 1 100 ? -12.358 6.373 19.051 1.00 90.69 100 LYS A C 1
ATOM 826 O O . LYS A 1 100 ? -11.916 7.408 19.546 1.00 90.69 100 LYS A O 1
ATOM 831 N N . THR A 1 101 ? -13.620 5.995 19.179 1.00 81.25 101 THR A N 1
ATOM 832 C CA . THR A 1 101 ? -14.530 6.710 20.063 1.00 81.25 101 THR A CA 1
ATOM 833 C C . THR A 1 101 ? -14.038 6.535 21.497 1.00 81.25 101 THR A C 1
ATOM 835 O O . THR A 1 101 ? -13.994 5.419 22.014 1.00 81.25 101 THR A O 1
ATOM 838 N N . THR A 1 102 ? -13.639 7.631 22.138 1.00 63.00 102 THR A N 1
ATOM 839 C CA . THR A 1 102 ? -13.445 7.661 23.588 1.00 63.00 102 THR A CA 1
ATOM 840 C C . THR A 1 102 ? -14.821 7.531 24.233 1.00 63.00 102 THR A C 1
ATOM 842 O O . THR A 1 102 ? -15.679 8.381 23.989 1.00 63.00 102 THR A O 1
ATOM 845 N N . ALA A 1 103 ? -15.036 6.442 24.972 1.00 56.16 103 ALA A N 1
ATOM 846 C CA . ALA A 1 103 ? -16.220 6.255 25.808 1.00 56.16 103 ALA A CA 1
ATOM 847 C C . ALA A 1 103 ? -16.281 7.298 26.933 1.00 56.16 103 ALA A C 1
ATOM 849 O O . ALA A 1 103 ? -15.195 7.720 27.398 1.00 56.16 103 ALA A O 1
#

Foldseek 3Di:
DDDPQAWDWDDDPDPPDIDIDGDDPDDDDDDPAAADEDEDADPVVQVVVVVVLVVVCVVVVVKDKADWDFPDDDQFWTKIWMWIDDVDSHIYIYIYIDGDDDD

Nearest PDB structures (foldseek):
  3rri-assembly1_A  TM=7.282E-01  e=4.382E-03  Alicyclobacillus acidocaldarius subsp. acidocaldarius DSM 446
  1sqi-assembly1_B  TM=7.322E-01  e=3.202E-01  Rattus norvegicus
  6dr7-assembly1_A  TM=3.763E-01  e=1.055E+00  Yersinia pestis
  1qz0-assembly1_A  TM=3.608E-01  e=1.699E+00  Yersinia pestis
  1lyv-assembly1_A  TM=3.587E-01  e=2.156E+00  Yersinia enterocolitica

Mean predicted aligned error: 6.07 Å

Secondary structure (DSSP, 8-state):
--BTTTBEEEE-SSTT-EEEE---SS---PPTT-EEEEE-SSHHHHHHHHHHHHHHHTT-TT-EEEEEEEEEE-SSEEEEEEEEESSSSSEEEEEEEEE----

Radius of gyration: 15.63 Å; Cα contacts (8 Å, |Δi|>4): 168; chains: 1; bounding box: 38×28×49 Å

Sequence (103 aa):
MTNDGKRLVLRLYRRGQFLYLISGSKVSWLNTPDHFGIEVYDKATLDSMIGKAKAFKQRHPEVEIIDVKADTDTPTLRLWNAYVRYLLPLMVEVQYYEEKTTA